Protein AF-A0A915K8P9-F1 (afdb_monomer_lite)

pLDDT: mean 72.35, std 13.73, range [33.62, 89.5]

InterPro domains:
  IPR011009 Protein kinase-like domain superfamily [SSF56112] (5-85)

Radius of gyration: 16.32 Å; chains: 1; bounding box: 33×42×46 Å

Sequence (92 aa):
MLPLEVTVLRALRNIGAKYYPGYESCGQNDKFNYVVMGLVGKNIDSLRKTLPNKRFALRSCLHIGIRSILSLEEIHRAGYPLCGIRFREENS

Organism: Romanomermis culicivorax (NCBI:txid13658)

Structure (mmCIF, N/CA/C/O backbone):
data_AF-A0A915K8P9-F1
#
_entry.id   AF-A0A915K8P9-F1
#
loop_
_atom_site.group_PDB
_atom_site.id
_atom_site.type_symbol
_atom_site.label_atom_id
_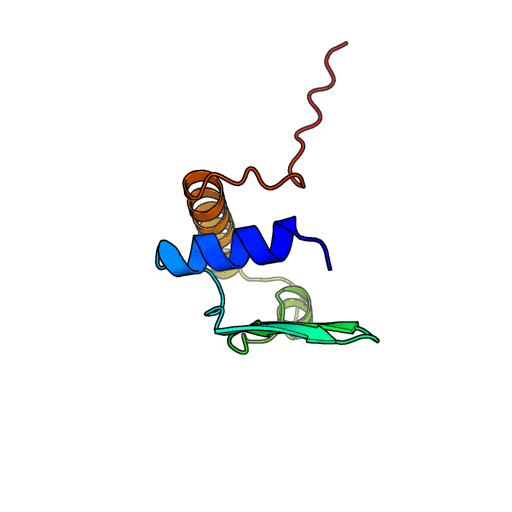atom_site.label_alt_id
_atom_site.label_comp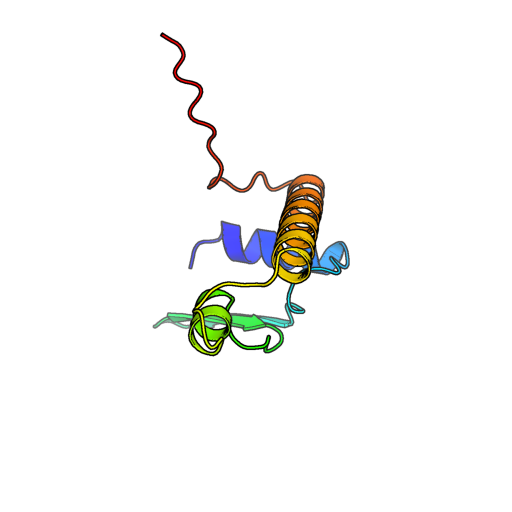_id
_atom_site.label_asym_id
_atom_site.label_entity_id
_atom_site.label_seq_id
_atom_site.pdbx_PDB_ins_code
_atom_site.Cartn_x
_atom_site.Cartn_y
_atom_site.Cartn_z
_atom_site.occupancy
_atom_site.B_iso_or_equiv
_atom_site.auth_seq_id
_atom_site.auth_comp_id
_atom_site.auth_asym_id
_atom_site.auth_atom_id
_atom_site.pdbx_PDB_model_num
ATOM 1 N N . MET A 1 1 ? -4.286 8.002 -16.882 1.00 52.53 1 MET A N 1
ATOM 2 C CA . MET A 1 1 ? -3.448 7.544 -15.756 1.00 52.53 1 MET A CA 1
ATOM 3 C C . MET A 1 1 ? -2.062 8.127 -15.956 1.00 52.53 1 MET A C 1
ATOM 5 O O . MET A 1 1 ? -1.610 8.153 -17.095 1.00 52.53 1 MET A O 1
ATOM 9 N N . LEU A 1 2 ? -1.441 8.680 -14.914 1.00 59.03 2 LEU A N 1
ATOM 10 C CA . LEU A 1 2 ? -0.170 9.391 -15.062 1.00 59.03 2 LEU A CA 1
ATOM 11 C C . LEU A 1 2 ? 0.959 8.381 -15.359 1.00 59.03 2 LEU A C 1
ATOM 13 O O . LEU A 1 2 ? 1.085 7.402 -14.624 1.00 59.03 2 LEU A O 1
ATOM 17 N N . PRO A 1 3 ? 1.810 8.605 -16.378 1.00 65.88 3 PRO A N 1
ATOM 18 C CA . PRO A 1 3 ? 2.956 7.736 -16.684 1.00 65.88 3 PRO A CA 1
ATOM 19 C C . PRO A 1 3 ? 3.864 7.499 -15.470 1.00 65.88 3 PRO A C 1
ATOM 21 O O . PRO A 1 3 ? 4.451 6.427 -15.314 1.00 65.88 3 PRO A O 1
ATOM 24 N N . LEU A 1 4 ? 3.926 8.489 -14.574 1.00 70.19 4 LEU A N 1
ATOM 25 C CA . LEU A 1 4 ? 4.673 8.425 -13.326 1.00 70.19 4 LEU A CA 1
ATOM 26 C C . LEU A 1 4 ? 4.167 7.311 -12.401 1.00 70.19 4 LEU A C 1
ATOM 28 O O . LEU A 1 4 ? 4.984 6.565 -11.877 1.00 70.19 4 LEU A O 1
ATOM 32 N N . GLU A 1 5 ? 2.851 7.145 -12.245 1.00 68.12 5 GLU A N 1
ATOM 33 C CA . GLU A 1 5 ? 2.287 6.102 -11.377 1.00 68.12 5 GLU A CA 1
ATOM 34 C C . GLU A 1 5 ? 2.694 4.712 -11.868 1.00 68.12 5 GLU A C 1
ATOM 36 O O . GLU A 1 5 ? 3.251 3.932 -11.106 1.00 68.12 5 GLU A O 1
ATOM 41 N N . VAL A 1 6 ? 2.517 4.419 -13.160 1.00 72.62 6 VAL A N 1
ATOM 42 C CA . VAL A 1 6 ? 2.919 3.125 -13.745 1.00 72.62 6 VAL A CA 1
ATOM 43 C C . VAL A 1 6 ? 4.416 2.867 -13.557 1.00 72.62 6 VAL A C 1
ATOM 45 O O . VAL A 1 6 ? 4.824 1.744 -13.258 1.00 72.62 6 VAL A O 1
ATOM 48 N N . THR A 1 7 ? 5.238 3.905 -13.717 1.00 73.75 7 THR A N 1
ATOM 49 C CA . THR A 1 7 ? 6.693 3.795 -13.576 1.00 73.75 7 THR A CA 1
ATOM 50 C C . THR A 1 7 ? 7.086 3.479 -12.129 1.00 73.75 7 THR A C 1
ATOM 52 O O . THR A 1 7 ? 7.864 2.553 -11.899 1.00 73.75 7 THR A O 1
ATOM 55 N N . VAL A 1 8 ? 6.476 4.160 -11.154 1.00 74.81 8 VAL A N 1
ATOM 56 C CA . VAL A 1 8 ? 6.664 3.894 -9.718 1.00 74.81 8 VAL A CA 1
ATOM 57 C C . VAL A 1 8 ? 6.255 2.460 -9.375 1.00 74.81 8 VAL A C 1
ATOM 59 O O . VAL A 1 8 ? 7.009 1.745 -8.721 1.00 74.81 8 VAL A O 1
ATOM 62 N N . LEU A 1 9 ? 5.095 2.000 -9.856 1.00 74.00 9 LEU A N 1
ATOM 63 C CA . LEU A 1 9 ? 4.597 0.650 -9.567 1.00 74.00 9 LEU A CA 1
ATOM 64 C C . LEU A 1 9 ? 5.506 -0.452 -10.124 1.00 74.00 9 LEU A C 1
ATOM 66 O O . LEU A 1 9 ? 5.746 -1.460 -9.455 1.00 74.00 9 LEU A O 1
ATOM 70 N N . ARG A 1 10 ? 6.068 -0.248 -11.320 1.00 74.19 10 ARG A N 1
ATOM 71 C CA . ARG A 1 10 ? 7.061 -1.165 -11.900 1.00 74.19 10 ARG A CA 1
ATOM 72 C C . ARG A 1 10 ? 8.373 -1.164 -11.114 1.00 74.19 10 ARG A C 1
ATOM 74 O O . ARG A 1 10 ? 8.929 -2.234 -10.878 1.00 74.19 10 ARG A O 1
ATOM 81 N N . ALA A 1 11 ? 8.846 0.000 -10.675 1.00 73.69 11 ALA A N 1
ATOM 82 C CA . ALA A 1 11 ? 10.066 0.103 -9.877 1.00 73.69 11 ALA A CA 1
ATOM 83 C C . ALA A 1 11 ? 9.923 -0.576 -8.504 1.00 73.69 11 ALA A C 1
ATOM 85 O O . ALA A 1 11 ? 10.797 -1.343 -8.103 1.00 73.69 11 ALA A O 1
ATOM 86 N N . LEU A 1 12 ? 8.788 -0.378 -7.826 1.00 72.31 12 LEU A N 1
ATOM 87 C CA . LEU A 1 12 ? 8.479 -1.044 -6.556 1.00 72.31 12 LEU A CA 1
ATOM 88 C C . LEU A 1 12 ? 8.421 -2.570 -6.698 1.00 72.31 12 LEU A C 1
ATOM 90 O O . LEU A 1 12 ? 8.913 -3.285 -5.824 1.00 72.31 12 LEU A O 1
ATOM 94 N N . ARG A 1 13 ? 7.882 -3.080 -7.816 1.00 74.38 13 ARG A N 1
ATOM 95 C CA . ARG A 1 13 ? 7.917 -4.518 -8.126 1.00 74.38 13 ARG A CA 1
ATOM 96 C C . ARG A 1 13 ? 9.347 -5.029 -8.283 1.00 74.38 13 ARG A C 1
ATOM 98 O O . ARG A 1 13 ? 9.662 -6.075 -7.727 1.00 74.38 13 ARG A O 1
ATOM 105 N N . ASN A 1 14 ? 10.200 -4.308 -9.007 1.00 72.06 14 ASN A N 1
ATOM 106 C CA . ASN A 1 14 ? 11.588 -4.723 -9.233 1.00 72.06 14 ASN A CA 1
ATOM 107 C C . ASN A 1 14 ? 12.404 -4.795 -7.933 1.00 72.06 14 ASN A C 1
ATOM 109 O O . ASN A 1 14 ? 13.294 -5.631 -7.820 1.00 72.06 14 ASN A O 1
ATOM 113 N N . ILE A 1 15 ? 12.088 -3.948 -6.951 1.00 72.00 15 ILE A N 1
ATOM 114 C CA . ILE A 1 15 ? 12.747 -3.932 -5.635 1.00 72.00 15 ILE A CA 1
ATOM 115 C C . ILE A 1 15 ? 12.134 -4.977 -4.682 1.00 72.00 15 ILE A C 1
ATOM 117 O O . ILE A 1 15 ? 12.723 -5.298 -3.653 1.00 72.00 15 ILE A O 1
ATOM 121 N N . GLY A 1 16 ? 10.972 -5.546 -5.022 1.00 69.88 16 GLY A N 1
ATOM 122 C CA . GLY A 1 16 ? 10.258 -6.486 -4.158 1.00 69.88 16 GLY A CA 1
ATOM 123 C C . GLY A 1 16 ? 9.673 -5.811 -2.916 1.00 69.88 16 GLY A C 1
ATOM 124 O O . GLY A 1 16 ? 9.718 -6.390 -1.831 1.00 69.88 16 GLY A O 1
ATOM 125 N N . ALA A 1 17 ? 9.159 -4.584 -3.066 1.00 69.75 17 ALA A N 1
ATOM 126 C CA . ALA A 1 17 ? 8.611 -3.794 -1.965 1.00 69.75 17 ALA A CA 1
ATOM 127 C C . ALA A 1 17 ? 7.539 -4.578 -1.191 1.00 69.75 17 ALA A C 1
ATOM 129 O O . ALA A 1 17 ? 6.559 -5.066 -1.760 1.00 69.75 17 ALA A O 1
ATOM 130 N N . LYS A 1 18 ? 7.725 -4.703 0.126 1.00 68.19 18 LYS A N 1
ATOM 131 C CA . LYS A 1 18 ? 6.915 -5.601 0.969 1.00 68.19 18 LYS A CA 1
ATOM 132 C C . LYS A 1 18 ? 5.595 -4.971 1.406 1.00 68.19 18 LYS A C 1
ATOM 134 O O . LYS A 1 18 ? 4.666 -5.684 1.790 1.00 68.19 18 LYS A O 1
ATOM 139 N N . TYR A 1 19 ? 5.516 -3.643 1.392 1.00 71.50 19 TYR A N 1
ATOM 140 C CA . TYR A 1 19 ? 4.374 -2.893 1.919 1.00 71.50 19 TYR A CA 1
ATOM 141 C C . TYR A 1 19 ? 3.382 -2.433 0.838 1.00 71.50 19 TYR A C 1
ATOM 143 O O . TYR A 1 19 ? 2.432 -1.722 1.162 1.00 71.50 19 TYR A O 1
ATOM 151 N N . TYR A 1 20 ? 3.561 -2.857 -0.419 1.00 70.50 20 TYR A N 1
ATOM 152 C CA . TYR A 1 20 ? 2.690 -2.505 -1.544 1.00 70.50 20 TYR A CA 1
ATOM 153 C C . TYR A 1 20 ? 1.866 -3.721 -2.028 1.00 70.50 20 TYR A C 1
ATOM 155 O O . TYR A 1 20 ? 2.396 -4.835 -2.057 1.00 70.50 20 TYR A O 1
ATOM 163 N N . PRO A 1 21 ? 0.578 -3.557 -2.410 1.00 64.69 21 PRO A N 1
ATOM 164 C CA . PRO A 1 21 ? -0.193 -4.621 -3.056 1.00 64.69 21 PRO A CA 1
ATOM 165 C C . PRO A 1 21 ? 0.513 -5.106 -4.318 1.00 64.69 21 PRO A C 1
ATOM 167 O O . PRO A 1 21 ? 0.732 -4.313 -5.223 1.00 64.69 21 PRO A O 1
ATOM 170 N N . GLY A 1 22 ? 0.858 -6.393 -4.400 1.00 66.50 22 GLY A N 1
ATOM 171 C CA . GLY A 1 22 ? 1.613 -6.945 -5.530 1.00 66.50 22 GLY A CA 1
ATOM 172 C C . GLY A 1 22 ? 1.099 -6.431 -6.880 1.00 66.50 22 GLY A C 1
ATOM 173 O O . GLY A 1 22 ? -0.052 -6.664 -7.240 1.00 66.50 22 GLY A O 1
ATOM 174 N N . TYR A 1 23 ? 1.932 -5.672 -7.593 1.00 72.88 23 TYR A N 1
ATOM 175 C CA . TYR A 1 23 ? 1.596 -5.138 -8.909 1.00 72.88 23 TYR A CA 1
ATOM 176 C C . TYR A 1 23 ? 1.767 -6.244 -9.957 1.00 72.88 23 TYR A C 1
ATOM 178 O O . TYR A 1 23 ? 2.863 -6.789 -10.110 1.00 72.88 23 TYR A O 1
ATOM 186 N N . GLU A 1 24 ? 0.704 -6.565 -10.693 1.00 72.25 24 GLU A N 1
ATOM 187 C CA . GLU A 1 24 ? 0.709 -7.682 -11.639 1.00 72.25 24 GLU A CA 1
ATOM 188 C C . GLU A 1 24 ? 0.889 -7.198 -13.080 1.00 72.25 24 GLU A C 1
ATOM 190 O O . GLU A 1 24 ? 1.829 -7.628 -13.757 1.00 72.25 24 GLU A O 1
ATOM 195 N N . SER A 1 25 ? 0.056 -6.255 -13.536 1.00 71.38 25 SER A N 1
ATOM 196 C CA . SER A 1 25 ? 0.098 -5.745 -14.912 1.00 71.38 25 SER A CA 1
ATOM 197 C C . SER A 1 25 ? -0.544 -4.360 -15.056 1.00 71.38 25 SER A C 1
ATOM 199 O O . SER A 1 25 ? -1.351 -3.942 -14.232 1.00 71.38 25 SER A O 1
ATOM 201 N N . CYS A 1 26 ? -0.215 -3.641 -16.127 1.00 76.31 26 CYS A N 1
ATOM 202 C CA . CYS A 1 26 ? -0.907 -2.422 -16.544 1.00 76.31 26 CYS A CA 1
ATOM 203 C C . CYS A 1 26 ? -1.208 -2.510 -18.038 1.00 76.31 26 CYS A C 1
ATOM 205 O O . CYS A 1 26 ? -0.406 -3.056 -18.797 1.00 76.31 26 CYS A O 1
ATOM 207 N N . GLY A 1 27 ? -2.313 -1.920 -18.471 1.00 76.31 27 GLY A N 1
ATOM 208 C CA . GLY A 1 27 ? -2.654 -1.837 -19.882 1.00 76.31 27 GLY A CA 1
ATOM 209 C C . GLY A 1 27 ? -3.332 -0.524 -20.223 1.00 76.31 27 GLY A C 1
ATOM 210 O O . GLY A 1 27 ? -3.896 0.166 -19.370 1.00 76.31 27 GLY A O 1
ATOM 211 N N . GLN A 1 28 ? -3.252 -0.183 -21.499 1.00 78.81 28 GLN A N 1
ATOM 212 C CA . GLN A 1 28 ? -3.936 0.954 -22.083 1.00 78.81 28 GLN A CA 1
ATOM 213 C C . GLN A 1 28 ? -4.835 0.429 -23.193 1.00 78.81 28 GLN A C 1
ATOM 215 O O . GLN A 1 28 ? -4.420 -0.407 -23.989 1.00 78.81 28 GLN A O 1
ATOM 220 N N . ASN A 1 29 ? -6.068 0.914 -23.216 1.00 79.19 29 ASN A N 1
ATOM 221 C CA . ASN A 1 29 ? -7.004 0.712 -24.307 1.00 79.19 29 ASN A CA 1
ATOM 222 C C . ASN A 1 29 ? -7.440 2.092 -24.823 1.00 79.19 29 ASN A C 1
ATOM 224 O O . ASN A 1 29 ? -7.324 3.076 -24.087 1.00 79.19 29 ASN A O 1
ATOM 228 N N . ASP A 1 30 ? -8.002 2.178 -26.031 1.00 79.56 30 ASP A N 1
ATOM 229 C CA . ASP A 1 30 ? -8.373 3.466 -26.657 1.00 79.56 30 ASP A CA 1
ATOM 230 C C . ASP A 1 30 ? -9.350 4.310 -25.815 1.00 79.56 30 ASP A C 1
ATOM 232 O O . ASP A 1 30 ? -9.470 5.519 -25.998 1.00 79.56 30 ASP A O 1
ATOM 236 N N . LYS A 1 31 ? -10.049 3.678 -24.863 1.00 78.75 31 LYS A N 1
ATOM 237 C CA . LYS A 1 31 ? -11.054 4.313 -24.000 1.00 78.75 31 LYS A CA 1
ATOM 238 C C . LYS A 1 31 ? -10.607 4.540 -22.554 1.00 78.75 31 LYS A C 1
ATOM 240 O O . LYS A 1 31 ? -11.189 5.388 -21.884 1.00 78.75 31 LYS A O 1
ATOM 245 N N . PHE A 1 32 ? -9.636 3.786 -22.035 1.00 74.38 32 PHE A N 1
ATOM 246 C CA . PHE A 1 32 ? -9.209 3.894 -20.635 1.00 74.38 32 PHE A CA 1
ATOM 247 C C . PHE A 1 32 ? -7.878 3.184 -20.366 1.00 74.38 32 PHE A C 1
ATOM 249 O O . PHE A 1 32 ? -7.470 2.267 -21.072 1.00 74.38 32 PHE A O 1
ATOM 256 N N . ASN A 1 33 ? -7.224 3.600 -19.282 1.00 76.81 33 ASN A N 1
ATOM 257 C CA . ASN A 1 33 ? -6.030 2.955 -18.741 1.00 76.81 33 ASN A CA 1
ATOM 258 C C . ASN A 1 33 ? -6.421 2.116 -17.524 1.00 76.81 33 ASN A C 1
ATOM 260 O O . ASN A 1 33 ? -7.241 2.571 -16.724 1.00 76.81 33 ASN A O 1
ATOM 264 N N . TYR A 1 34 ? -5.822 0.939 -17.358 1.00 78.50 34 TYR A N 1
ATOM 265 C CA . TYR A 1 34 ? -6.088 0.060 -16.222 1.00 78.50 34 TYR A CA 1
ATOM 266 C C . TYR A 1 34 ? -4.801 -0.476 -15.587 1.00 78.50 34 TYR A C 1
ATOM 268 O O . TYR A 1 34 ? -3.776 -0.665 -16.246 1.00 78.50 34 TYR A O 1
ATOM 276 N N . VAL A 1 35 ? -4.882 -0.746 -14.283 1.00 76.56 35 VAL A N 1
ATOM 277 C CA . VAL A 1 35 ? -3.832 -1.390 -13.488 1.00 76.56 35 VAL A CA 1
ATOM 278 C C . VAL A 1 35 ? -4.429 -2.587 -12.780 1.00 76.56 35 VAL A C 1
ATOM 280 O O . VAL A 1 35 ? -5.465 -2.477 -12.129 1.00 76.56 35 VAL A O 1
ATOM 283 N N . VAL A 1 36 ? -3.741 -3.712 -12.890 1.00 80.06 36 VAL A N 1
ATOM 284 C CA . VAL A 1 36 ? -4.014 -4.941 -12.161 1.00 80.06 36 VAL A CA 1
ATOM 285 C C . VAL A 1 36 ? -3.029 -5.018 -10.999 1.00 80.06 36 VAL A C 1
ATOM 287 O O . VAL A 1 36 ? -1.811 -5.060 -11.189 1.00 80.06 36 VAL A O 1
ATOM 290 N N . MET A 1 37 ? -3.571 -5.006 -9.788 1.00 83.12 37 MET A N 1
ATOM 291 C CA . MET A 1 37 ? -2.831 -5.121 -8.534 1.00 83.12 37 MET A CA 1
ATOM 292 C C . MET A 1 37 ? -3.551 -6.095 -7.605 1.00 83.12 37 MET A C 1
ATOM 294 O O . MET A 1 37 ? -4.764 -6.284 -7.721 1.00 83.12 37 MET A O 1
ATOM 298 N N . GLY A 1 38 ? -2.810 -6.693 -6.676 1.00 80.12 38 GLY A N 1
ATOM 299 C CA . GLY A 1 38 ? -3.362 -7.600 -5.678 1.00 80.12 38 GLY A CA 1
ATOM 300 C C . GLY A 1 38 ? -4.477 -6.931 -4.876 1.00 80.12 38 GLY A C 1
ATOM 301 O O . GLY A 1 38 ? -4.312 -5.818 -4.368 1.00 80.12 38 GLY A O 1
ATOM 302 N N . LEU A 1 39 ? -5.617 -7.614 -4.759 1.00 75.81 39 LEU A N 1
ATOM 303 C CA . LEU A 1 39 ? -6.758 -7.112 -4.003 1.00 75.81 39 LEU A CA 1
ATOM 304 C C . LEU A 1 39 ? -6.380 -7.000 -2.522 1.00 75.81 39 LEU A C 1
ATOM 306 O O . LEU A 1 39 ? -6.161 -7.999 -1.838 1.00 75.81 39 LEU A O 1
ATOM 310 N N . VAL A 1 40 ? -6.322 -5.769 -2.025 1.00 79.88 40 VAL A N 1
ATOM 311 C CA . VAL A 1 40 ? -6.152 -5.489 -0.598 1.00 79.88 40 VAL A CA 1
ATOM 312 C C . VAL A 1 40 ? -7.499 -5.383 0.097 1.00 79.88 40 VAL A C 1
ATOM 314 O O . VAL A 1 40 ? -8.540 -5.181 -0.527 1.00 79.88 40 VAL A O 1
ATOM 317 N N . GLY A 1 41 ? -7.471 -5.538 1.420 1.00 78.44 41 GLY A N 1
ATOM 318 C CA . GLY A 1 41 ? -8.654 -5.391 2.256 1.00 78.44 41 GLY A CA 1
ATOM 319 C C . GLY A 1 41 ? -9.273 -3.990 2.201 1.00 78.44 41 GLY A C 1
ATOM 320 O O . GLY A 1 41 ? -8.843 -3.092 1.477 1.00 78.44 41 GLY A O 1
ATOM 321 N N . LYS A 1 42 ? -10.307 -3.795 3.023 1.00 76.94 42 LYS A N 1
ATOM 322 C CA . LYS A 1 42 ? -11.026 -2.519 3.133 1.00 76.94 42 LYS A CA 1
ATOM 323 C C . LYS A 1 42 ? -10.054 -1.367 3.401 1.00 76.94 42 LYS A C 1
ATOM 325 O O . LYS A 1 42 ? -9.166 -1.481 4.245 1.00 76.94 42 LYS A O 1
ATOM 330 N N . ASN A 1 43 ? -10.271 -0.242 2.723 1.00 82.19 43 ASN A N 1
ATOM 331 C CA . ASN A 1 43 ? -9.487 0.966 2.956 1.00 82.19 43 ASN A CA 1
ATOM 332 C C . ASN A 1 43 ? -9.605 1.440 4.419 1.00 82.19 43 ASN A C 1
ATOM 334 O O . ASN A 1 43 ? -10.563 1.115 5.129 1.00 82.19 43 ASN A O 1
ATOM 338 N N . ILE A 1 44 ? -8.621 2.225 4.860 1.00 80.94 44 ILE A N 1
ATOM 339 C CA . ILE A 1 44 ? -8.493 2.674 6.255 1.00 80.94 44 ILE A CA 1
ATOM 340 C C . ILE A 1 44 ? -9.750 3.428 6.721 1.00 80.94 44 ILE A C 1
ATOM 342 O O . ILE A 1 44 ? -10.191 3.235 7.852 1.00 80.94 44 ILE A O 1
ATOM 346 N N . ASP A 1 45 ? -10.376 4.236 5.860 1.00 81.56 45 ASP A N 1
ATOM 347 C CA . ASP A 1 45 ? -11.593 4.980 6.213 1.00 81.56 45 ASP A CA 1
ATOM 348 C C . ASP A 1 45 ? -12.822 4.069 6.381 1.00 81.56 45 ASP A C 1
ATOM 350 O O . ASP A 1 45 ? -13.598 4.223 7.325 1.00 81.56 45 ASP A O 1
ATOM 354 N N . SER A 1 46 ? -12.970 3.063 5.521 1.00 81.75 46 SER A N 1
ATOM 355 C CA . SER A 1 46 ? -14.035 2.061 5.619 1.00 81.75 46 SER A CA 1
ATOM 356 C C . SER A 1 46 ? -13.845 1.199 6.860 1.00 81.75 46 SER A C 1
ATOM 358 O O . SER A 1 46 ? -14.804 0.957 7.588 1.00 81.75 46 SER A O 1
ATOM 360 N N . LEU A 1 47 ? -12.607 0.792 7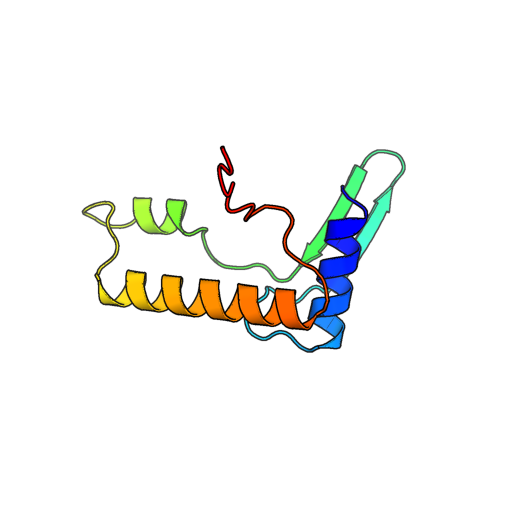.154 1.00 82.25 47 LEU A N 1
ATOM 361 C CA . LEU A 1 47 ? -12.283 0.058 8.373 1.00 82.25 47 LEU A CA 1
ATOM 362 C C . LEU A 1 47 ? -12.577 0.904 9.620 1.00 82.25 47 LEU A C 1
ATOM 364 O O . LEU A 1 47 ? -13.203 0.424 10.562 1.00 82.25 47 LEU A O 1
ATOM 368 N N . ARG A 1 48 ? -12.231 2.194 9.599 1.00 83.50 48 ARG A N 1
ATOM 369 C CA . ARG A 1 48 ? -12.566 3.132 10.673 1.00 83.50 48 ARG A CA 1
ATOM 370 C C . ARG A 1 48 ? -14.075 3.220 10.898 1.00 83.50 48 ARG A C 1
ATOM 372 O O . ARG A 1 48 ? -14.508 3.187 12.042 1.00 83.50 48 ARG A O 1
ATOM 379 N N . LYS A 1 49 ? -14.879 3.291 9.832 1.00 85.06 49 LYS A N 1
ATOM 380 C CA . LYS A 1 49 ? -16.352 3.341 9.907 1.0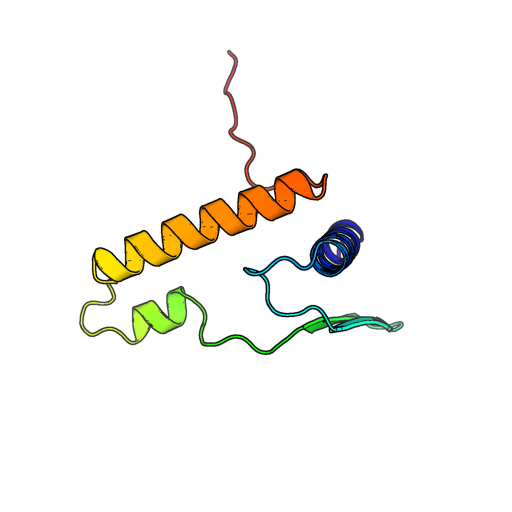0 85.06 49 LYS A CA 1
ATOM 381 C C . LYS A 1 49 ? -16.980 2.071 10.487 1.00 85.06 49 LYS A C 1
ATOM 383 O O . LYS A 1 49 ? -18.054 2.167 11.068 1.00 85.06 49 LYS A O 1
ATOM 388 N N . THR A 1 50 ? -16.318 0.917 10.367 1.00 82.12 50 THR A N 1
ATOM 389 C CA . THR A 1 50 ? -16.784 -0.338 10.988 1.00 82.12 50 THR A CA 1
ATOM 390 C C . THR A 1 50 ? -16.529 -0.425 12.495 1.00 82.12 50 THR A C 1
ATOM 392 O O . THR A 1 50 ? -17.067 -1.316 13.144 1.00 82.12 50 THR A O 1
ATOM 395 N N . LEU A 1 51 ? -15.727 0.478 13.071 1.00 83.62 51 LEU A N 1
ATOM 396 C CA . LEU A 1 51 ? -15.428 0.474 14.504 1.00 83.62 51 LEU A CA 1
ATOM 397 C C . LEU A 1 51 ? -16.536 1.177 15.306 1.00 83.62 51 LEU A C 1
ATOM 399 O O . LEU A 1 51 ? -17.014 2.229 14.873 1.00 83.62 51 LEU A O 1
ATOM 403 N N . PRO A 1 52 ? -16.873 0.683 16.515 1.00 78.56 52 PRO A N 1
ATOM 404 C CA . PRO A 1 52 ? -17.982 1.203 17.323 1.00 78.56 52 PRO A CA 1
ATOM 405 C C . PRO A 1 52 ? -17.851 2.701 17.640 1.00 78.56 52 PRO A C 1
ATOM 407 O O . PRO A 1 52 ? -18.834 3.431 17.587 1.00 78.56 52 PRO A O 1
ATOM 410 N N . ASN A 1 53 ? -16.623 3.187 17.858 1.00 83.56 53 ASN A N 1
ATOM 411 C CA . ASN A 1 53 ? -16.341 4.602 18.134 1.00 83.56 53 ASN A CA 1
ATOM 412 C C . ASN A 1 53 ? -15.779 5.365 16.925 1.00 83.56 53 ASN A C 1
ATOM 414 O O . ASN A 1 53 ? -15.288 6.481 17.079 1.00 83.56 53 ASN A O 1
ATOM 418 N N . LYS A 1 54 ? -15.772 4.760 15.728 1.00 80.88 54 LYS A N 1
ATOM 419 C CA . LYS A 1 54 ? -15.163 5.322 14.506 1.00 80.88 54 LYS A CA 1
ATOM 420 C C . LYS A 1 54 ? -13.707 5.787 14.681 1.00 80.88 54 LYS A C 1
ATOM 422 O O . LYS A 1 54 ? -13.248 6.705 13.993 1.00 80.88 54 LYS A O 1
ATOM 427 N N . ARG A 1 55 ? -12.982 5.173 15.620 1.00 80.62 55 ARG A N 1
ATOM 428 C CA . ARG A 1 55 ? -11.595 5.488 15.985 1.00 80.62 55 ARG A CA 1
ATOM 429 C C . ARG A 1 55 ? -10.809 4.197 16.127 1.00 80.62 55 ARG A C 1
ATOM 431 O O . ARG A 1 55 ? -11.279 3.253 16.756 1.00 80.62 55 ARG A O 1
ATOM 438 N N . PHE A 1 56 ? -9.608 4.182 15.564 1.00 80.50 56 PHE A N 1
ATOM 439 C CA . PHE A 1 56 ? -8.653 3.108 15.795 1.00 80.50 56 PHE A CA 1
ATOM 440 C C . PHE A 1 56 ? -8.124 3.160 17.228 1.00 80.50 56 PHE A C 1
ATOM 442 O O . PHE A 1 56 ? -7.933 4.239 17.792 1.00 80.50 56 PHE A O 1
ATOM 449 N N . ALA A 1 57 ? -7.845 1.989 17.800 1.00 83.88 57 ALA A N 1
ATOM 450 C CA . ALA A 1 57 ? -7.032 1.910 19.004 1.00 83.88 57 ALA A CA 1
ATOM 451 C C . ALA A 1 57 ? -5.625 2.454 18.710 1.00 83.88 57 ALA A C 1
ATOM 453 O O . ALA A 1 57 ? -5.124 2.317 17.589 1.00 83.88 57 ALA A O 1
ATOM 454 N N . LEU A 1 58 ? -4.962 3.009 19.728 1.00 85.25 58 LEU A N 1
ATOM 455 C CA . LEU A 1 58 ? -3.611 3.569 19.601 1.00 85.25 58 LEU A CA 1
ATOM 456 C C . LEU A 1 58 ? -2.637 2.582 18.939 1.00 85.25 58 LEU A C 1
ATOM 458 O O . LEU A 1 58 ? -1.900 2.958 18.035 1.00 85.25 58 LEU A O 1
ATOM 462 N N . ARG A 1 59 ? -2.710 1.299 19.317 1.00 86.75 59 ARG A N 1
ATOM 463 C CA . ARG A 1 59 ? -1.904 0.219 18.729 1.00 86.75 59 ARG A CA 1
ATOM 464 C C . ARG A 1 59 ? -2.085 0.123 17.209 1.00 86.75 59 ARG A C 1
ATOM 466 O O . ARG A 1 59 ? -1.103 0.110 16.477 1.00 86.75 59 ARG A O 1
ATOM 473 N N . SER A 1 60 ? -3.327 0.092 16.726 1.00 86.06 60 SER A N 1
ATOM 474 C CA . SER A 1 60 ? -3.626 0.024 15.290 1.00 86.06 60 SER A CA 1
ATOM 475 C C . SER A 1 60 ? -3.173 1.288 14.555 1.00 86.06 60 SER A C 1
ATOM 477 O O . SER A 1 60 ? -2.595 1.174 13.479 1.00 86.06 60 SER A O 1
ATOM 479 N N . CYS A 1 61 ? -3.363 2.474 15.147 1.00 87.94 61 CYS A N 1
ATOM 480 C CA . CYS A 1 61 ? -2.862 3.734 14.586 1.00 87.94 61 CYS A CA 1
ATOM 481 C C . CYS A 1 61 ? -1.336 3.741 14.441 1.00 87.94 61 CYS A C 1
ATOM 483 O O . CYS A 1 61 ? -0.833 4.093 13.379 1.00 87.94 61 CYS A O 1
ATOM 485 N N . LEU A 1 62 ? -0.603 3.318 15.476 1.00 89.50 62 LEU A N 1
ATOM 486 C CA . LEU A 1 62 ? 0.860 3.244 15.441 1.00 89.50 62 LEU A CA 1
ATOM 487 C C . LEU A 1 62 ? 1.345 2.258 14.376 1.00 89.50 62 LEU A C 1
ATOM 489 O O . LEU A 1 62 ? 2.234 2.592 13.598 1.00 89.50 62 LEU A O 1
ATOM 493 N N . HIS A 1 63 ? 0.731 1.075 14.280 1.00 87.88 63 HIS A N 1
ATOM 494 C CA . HIS A 1 63 ? 1.077 0.117 13.230 1.00 87.88 63 HIS A CA 1
ATOM 495 C C . HIS A 1 63 ? 0.826 0.673 11.827 1.00 87.88 63 HIS A C 1
ATOM 497 O O . HIS A 1 63 ? 1.685 0.514 10.964 1.00 87.88 63 HIS A O 1
ATOM 503 N N . ILE A 1 64 ? -0.310 1.339 11.597 1.00 86.56 64 ILE A N 1
ATOM 504 C CA . ILE A 1 64 ? -0.605 1.977 10.308 1.00 86.56 64 ILE A CA 1
ATOM 505 C C . ILE A 1 64 ? 0.434 3.064 10.011 1.00 86.56 64 ILE A C 1
ATOM 507 O O . ILE A 1 64 ? 1.019 3.049 8.936 1.00 86.56 64 ILE A O 1
ATOM 511 N N . GLY A 1 65 ? 0.721 3.953 10.967 1.00 87.50 65 GLY A N 1
ATOM 512 C CA . GLY A 1 65 ? 1.701 5.030 10.799 1.00 87.50 65 GLY A CA 1
ATOM 513 C C . GLY A 1 65 ? 3.102 4.518 10.456 1.00 87.50 65 GLY A C 1
ATOM 514 O O . GLY A 1 65 ? 3.697 4.975 9.485 1.00 87.50 65 GLY A O 1
ATOM 515 N N . ILE A 1 66 ? 3.595 3.512 11.187 1.00 88.00 66 ILE A N 1
ATOM 516 C CA . ILE A 1 66 ? 4.897 2.883 10.915 1.00 88.00 66 ILE A CA 1
ATOM 517 C C . ILE A 1 66 ? 4.919 2.279 9.507 1.00 88.00 66 ILE A C 1
ATOM 519 O O . ILE A 1 66 ? 5.875 2.480 8.766 1.00 88.00 66 ILE A O 1
ATOM 523 N N . ARG A 1 67 ? 3.865 1.557 9.105 1.00 84.56 67 ARG A N 1
ATOM 524 C CA . ARG A 1 67 ? 3.800 0.930 7.775 1.00 84.56 67 ARG A CA 1
ATOM 525 C C . ARG A 1 67 ? 3.726 1.962 6.655 1.00 84.56 67 ARG A C 1
ATOM 527 O O . ARG A 1 67 ? 4.365 1.759 5.629 1.00 84.56 67 ARG A O 1
ATOM 534 N N . SER A 1 68 ? 3.020 3.070 6.866 1.00 84.94 68 SER A N 1
ATOM 535 C CA . SER A 1 68 ? 2.994 4.188 5.923 1.00 84.94 68 SER A CA 1
ATOM 536 C C . SER A 1 68 ? 4.381 4.801 5.739 1.00 84.94 68 SER A C 1
ATOM 538 O O . SER A 1 68 ? 4.796 5.010 4.606 1.00 84.94 68 SER A O 1
ATOM 540 N N . ILE A 1 69 ? 5.121 5.040 6.826 1.00 85.56 69 ILE A N 1
ATOM 541 C CA . ILE A 1 69 ? 6.476 5.608 6.754 1.00 85.56 69 ILE A CA 1
ATOM 542 C C . ILE A 1 69 ? 7.437 4.643 6.052 1.00 85.56 69 ILE A C 1
ATOM 544 O O . ILE A 1 69 ? 8.158 5.062 5.154 1.00 85.56 69 ILE A O 1
ATOM 548 N N . LEU A 1 70 ? 7.399 3.350 6.388 1.00 83.19 70 LEU A N 1
ATOM 549 C CA . LEU A 1 70 ? 8.231 2.339 5.726 1.00 83.19 70 LEU A CA 1
ATOM 550 C C . LEU A 1 70 ? 7.908 2.216 4.231 1.00 83.19 70 LEU A C 1
ATOM 552 O O . LEU A 1 70 ? 8.811 2.103 3.410 1.00 83.19 70 LEU A O 1
ATOM 556 N N . SER A 1 71 ? 6.626 2.280 3.863 1.00 78.44 71 SER A N 1
ATOM 557 C CA . SER A 1 71 ? 6.211 2.285 2.458 1.00 78.44 71 SER A CA 1
ATOM 558 C C . SER A 1 71 ? 6.736 3.519 1.713 1.00 78.44 71 SER A C 1
ATOM 560 O O . SER A 1 71 ? 7.191 3.404 0.577 1.00 78.44 71 SER A O 1
ATOM 562 N N . LEU A 1 72 ? 6.729 4.691 2.358 1.00 78.56 72 LEU A N 1
ATOM 563 C CA . LEU A 1 72 ? 7.300 5.918 1.797 1.00 78.56 72 LEU A CA 1
ATOM 564 C C . LEU A 1 72 ? 8.823 5.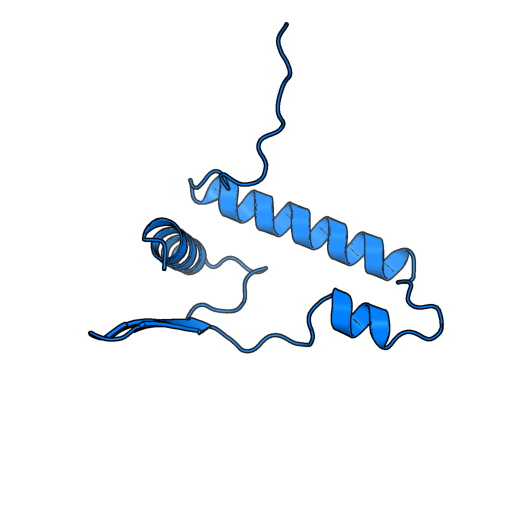836 1.645 1.00 78.56 72 LEU A C 1
ATOM 566 O O . LEU A 1 72 ? 9.353 6.297 0.637 1.00 78.56 72 LEU A O 1
ATOM 570 N N . GLU A 1 73 ? 9.522 5.235 2.606 1.00 80.50 73 GLU A N 1
ATOM 571 C CA . GLU A 1 73 ? 10.966 5.008 2.533 1.00 80.50 73 GLU A CA 1
ATOM 572 C C . GLU A 1 73 ? 11.331 4.087 1.358 1.00 80.50 73 GLU A C 1
ATOM 574 O O . GLU A 1 73 ? 12.247 4.396 0.597 1.00 80.50 73 GLU A O 1
ATOM 579 N N . GLU A 1 74 ? 10.578 3.001 1.145 1.00 75.25 74 GLU A N 1
ATOM 580 C CA . GLU A 1 74 ? 10.764 2.106 -0.008 1.00 75.25 74 GLU A CA 1
ATOM 581 C C . GLU A 1 74 ? 10.556 2.840 -1.344 1.00 75.25 74 GLU A C 1
ATOM 583 O O . GLU A 1 74 ? 11.339 2.660 -2.278 1.00 75.25 74 GLU A O 1
ATOM 588 N N . ILE A 1 75 ? 9.542 3.708 -1.430 1.00 74.25 75 ILE A N 1
ATOM 589 C CA . ILE A 1 75 ? 9.280 4.544 -2.614 1.00 74.25 75 ILE A CA 1
ATOM 590 C C . ILE A 1 75 ? 10.423 5.539 -2.850 1.00 74.25 75 ILE A C 1
ATOM 592 O O . ILE A 1 75 ? 10.890 5.692 -3.981 1.00 74.25 75 ILE A O 1
ATOM 596 N N . HIS A 1 76 ? 10.913 6.179 -1.788 1.00 73.88 76 HIS A N 1
ATOM 597 C CA . HIS A 1 76 ? 12.032 7.113 -1.868 1.00 73.88 76 HIS A CA 1
ATOM 598 C C . HIS A 1 76 ? 13.319 6.407 -2.319 1.00 73.88 76 HIS A C 1
ATOM 600 O O . HIS A 1 76 ? 14.024 6.895 -3.202 1.00 73.88 76 HIS A O 1
ATOM 606 N N . ARG A 1 77 ? 13.584 5.207 -1.789 1.00 67.75 77 ARG A N 1
ATOM 607 C CA . ARG A 1 77 ? 14.711 4.355 -2.190 1.00 67.75 77 ARG A CA 1
ATOM 608 C C . ARG A 1 77 ? 14.604 3.869 -3.638 1.00 67.75 77 ARG A C 1
ATOM 610 O O . ARG A 1 77 ? 15.630 3.651 -4.274 1.00 67.75 77 ARG A O 1
ATOM 617 N N . ALA A 1 78 ? 13.389 3.744 -4.175 1.00 65.81 78 ALA A N 1
ATOM 618 C CA . ALA A 1 78 ? 13.145 3.425 -5.580 1.00 65.81 78 ALA A CA 1
ATOM 619 C C . ALA A 1 78 ? 13.458 4.585 -6.548 1.00 65.81 78 ALA A C 1
ATOM 621 O O . ALA A 1 78 ? 13.325 4.411 -7.757 1.00 65.81 78 ALA A O 1
ATOM 622 N N . GLY A 1 79 ? 13.876 5.754 -6.043 1.00 62.72 79 GLY A N 1
ATOM 623 C CA . GLY A 1 79 ? 14.249 6.914 -6.857 1.00 62.72 79 GLY A CA 1
ATOM 624 C C . GLY A 1 79 ? 13.069 7.794 -7.270 1.00 62.72 79 GLY A C 1
ATOM 625 O O . GLY A 1 79 ? 13.238 8.695 -8.090 1.00 62.72 79 GLY A O 1
ATOM 626 N N . TYR A 1 80 ? 11.882 7.567 -6.698 1.00 59.19 80 TYR A N 1
ATOM 627 C CA . TYR A 1 80 ? 10.696 8.373 -6.967 1.00 59.19 80 TYR A CA 1
ATOM 628 C C . TYR A 1 80 ? 10.347 9.199 -5.729 1.00 59.19 80 TYR A C 1
ATOM 630 O O . TYR A 1 80 ? 9.727 8.679 -4.801 1.00 59.19 80 TYR A O 1
ATOM 638 N N . PRO A 1 81 ? 10.695 10.496 -5.672 1.00 55.47 81 PRO A N 1
ATOM 639 C CA . PRO A 1 81 ? 10.106 11.367 -4.672 1.00 55.47 81 PRO A CA 1
ATOM 640 C C . PRO A 1 81 ? 8.605 11.443 -4.960 1.00 55.47 81 PRO A C 1
ATOM 642 O O . PRO A 1 81 ? 8.183 11.891 -6.029 1.00 55.47 81 PRO A O 1
ATOM 645 N N . LEU A 1 82 ? 7.787 10.971 -4.018 1.00 52.53 82 LEU A N 1
ATOM 646 C CA . LEU A 1 82 ? 6.342 11.134 -4.080 1.00 52.53 82 LEU A CA 1
ATOM 647 C C . LEU A 1 82 ? 6.052 12.645 -4.133 1.00 52.53 82 LEU A C 1
ATOM 649 O O . LEU A 1 82 ? 6.094 13.327 -3.109 1.00 52.53 82 LEU A O 1
ATOM 653 N N . CYS A 1 83 ? 5.779 13.185 -5.324 1.00 48.88 83 CYS A N 1
ATOM 654 C CA . CYS A 1 83 ? 5.400 14.586 -5.550 1.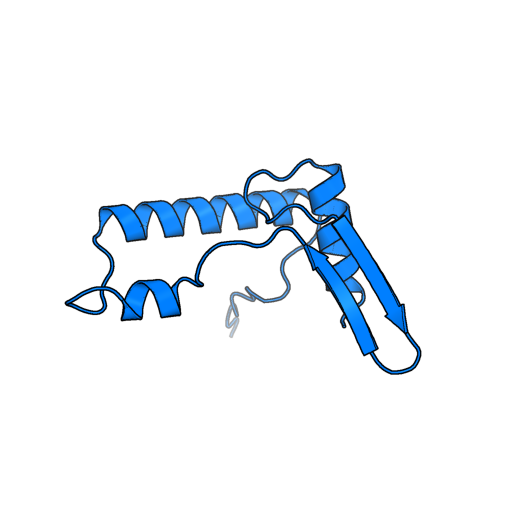00 48.88 83 CYS A CA 1
ATOM 655 C C . CYS A 1 83 ? 3.958 14.836 -5.064 1.00 48.88 83 CYS A C 1
ATOM 657 O O . CYS A 1 83 ? 3.059 15.199 -5.815 1.00 48.88 83 CYS A O 1
ATOM 659 N N . GLY A 1 84 ? 3.737 14.565 -3.784 1.00 47.88 84 GLY A N 1
ATOM 660 C CA . GLY A 1 84 ? 2.486 14.722 -3.051 1.00 47.88 84 GLY A CA 1
ATOM 661 C C . GLY A 1 84 ? 2.721 15.037 -1.573 1.00 47.88 84 GLY A C 1
ATOM 662 O O . GLY A 1 84 ? 1.823 15.554 -0.922 1.00 47.88 84 GLY A O 1
ATOM 663 N N . ILE A 1 85 ? 3.943 14.832 -1.062 1.00 41.72 85 ILE A N 1
ATOM 664 C CA . ILE A 1 85 ? 4.405 15.426 0.196 1.00 41.72 85 ILE A CA 1
ATOM 665 C C . ILE A 1 85 ? 5.357 16.566 -0.165 1.00 41.72 85 ILE A C 1
ATOM 667 O O . ILE A 1 85 ? 6.559 16.507 0.075 1.00 41.72 85 ILE A O 1
ATOM 671 N N . ARG A 1 86 ? 4.826 17.619 -0.799 1.00 33.62 86 ARG A N 1
ATOM 672 C CA . ARG A 1 86 ? 5.498 18.914 -0.694 1.00 33.62 86 ARG A CA 1
ATOM 673 C C . ARG A 1 86 ? 5.276 19.359 0.745 1.00 33.62 86 ARG A C 1
ATOM 675 O O . ARG A 1 86 ? 4.196 19.845 1.069 1.00 33.62 86 ARG A O 1
ATOM 682 N N . PHE A 1 87 ? 6.278 19.198 1.605 1.00 41.19 87 PHE A N 1
ATOM 683 C CA . PHE A 1 87 ? 6.439 20.188 2.659 1.00 41.19 87 PHE A CA 1
ATOM 684 C C . PHE A 1 87 ? 6.642 21.505 1.919 1.00 41.19 87 PHE A C 1
ATOM 686 O O . PHE A 1 87 ? 7.657 21.720 1.261 1.00 41.19 87 PHE A O 1
ATOM 693 N N . ARG A 1 88 ? 5.589 22.323 1.899 1.00 36.03 88 ARG A N 1
ATOM 694 C CA . ARG A 1 88 ? 5.695 23.726 1.537 1.00 36.03 88 ARG A CA 1
ATOM 695 C C . ARG A 1 88 ? 6.552 24.333 2.642 1.00 36.03 88 ARG A C 1
ATOM 697 O O . ARG A 1 88 ? 6.023 24.713 3.678 1.00 36.03 88 ARG A O 1
ATOM 704 N N . GLU A 1 89 ? 7.869 24.324 2.467 1.00 41.72 89 GLU A N 1
ATOM 705 C CA . GLU A 1 89 ? 8.691 25.317 3.143 1.00 41.72 89 GLU A CA 1
ATOM 706 C C . GLU A 1 89 ? 8.245 26.662 2.575 1.00 41.72 89 GLU A C 1
ATOM 708 O O . GLU A 1 89 ? 8.546 27.022 1.434 1.00 41.72 89 GLU A O 1
ATOM 713 N N . GLU A 1 90 ? 7.407 27.354 3.344 1.00 39.41 90 GLU A N 1
ATOM 714 C CA . GLU A 1 90 ? 7.244 28.792 3.223 1.00 39.41 90 GLU A CA 1
ATOM 715 C C . GLU A 1 90 ? 8.586 29.422 3.596 1.00 39.41 90 GLU A C 1
ATOM 717 O O . GLU A 1 90 ? 8.868 29.691 4.757 1.00 39.41 90 GLU A O 1
ATOM 722 N N . ASN A 1 91 ? 9.439 29.609 2.592 1.00 33.72 91 ASN A N 1
ATOM 723 C CA . ASN A 1 91 ? 10.494 30.605 2.651 1.00 33.72 91 ASN A CA 1
ATOM 724 C C . ASN A 1 91 ? 9.931 31.912 2.097 1.00 33.72 91 ASN A C 1
ATOM 726 O O . ASN A 1 91 ? 9.943 32.120 0.880 1.00 33.72 91 ASN A O 1
ATOM 730 N N . SER A 1 92 ? 9.408 32.753 2.990 1.00 36.47 92 SER A N 1
ATOM 731 C CA . SER A 1 92 ? 9.687 34.199 3.122 1.00 36.47 92 SER A CA 1
ATOM 732 C C . SER A 1 92 ? 8.731 34.815 4.135 1.00 36.47 92 SER A C 1
ATOM 734 O O . SER A 1 92 ? 7.507 34.708 3.904 1.00 36.47 92 SER A O 1
#

Foldseek 3Di:
DDPLVVVLLVLCQVVVPPLAFAWDDWDDDPVDTDTDGHDDDDDPQVVLVPDPVSDDDPVVVVVVVVSVVSSQVSSVVSVDNPPPPPPPPPDD

Secondary structure (DSSP, 8-state):
--HHHHHHHHHHHHHT-TTS--EEEEEEETTEEEEEE----S-HHHHHHTSTTS---HHHHHHHHHHHHHHHHHHHHTT---TT--------